Protein AF-A0A7X7D676-F1 (afdb_monomer_lite)

Radius of gyration: 16.65 Å; chains: 1; bounding box: 35×33×56 Å

Foldseek 3Di:
DDDDDDDDDPDDDDDDPQCCLVPPPDPVCSVQDKGKDKFAWDDWDDPDDPDIDTDTDRPHDIAIWIDHPPDTHFDACLNQVVPHDPVRNDRHGHYPVRHD

pLDDT: mean 93.54, std 4.56, range [74.81, 98.31]

Structure (mmCIF, N/CA/C/O backbone):
data_AF-A0A7X7D676-F1
#
_entry.id   AF-A0A7X7D676-F1
#
loop_
_atom_site.group_PDB
_atom_site.id
_atom_site.type_symbol
_atom_site.label_atom_id
_atom_site.label_alt_id
_atom_site.label_comp_id
_atom_site.label_asym_id
_atom_site.label_entity_id
_atom_site.label_seq_id
_atom_site.pdbx_PDB_ins_code
_atom_site.Cartn_x
_atom_site.Cartn_y
_atom_site.Cartn_z
_atom_site.occupancy
_atom_site.B_iso_or_equiv
_atom_site.auth_seq_id
_atom_site.auth_comp_id
_atom_site.auth_asym_id
_atom_site.auth_atom_id
_atom_site.pdbx_PDB_model_num
ATOM 1 N N . MET A 1 1 ? -12.995 7.896 40.823 1.00 74.81 1 MET A N 1
ATOM 2 C CA . MET A 1 1 ? -12.601 8.218 39.436 1.00 74.81 1 MET A CA 1
ATOM 3 C C . MET A 1 1 ? -13.847 8.102 38.582 1.00 74.81 1 MET A C 1
ATOM 5 O O . MET A 1 1 ? -14.609 7.173 38.816 1.00 74.81 1 MET A O 1
ATOM 9 N N . THR A 1 2 ? -14.097 9.045 37.680 1.00 85.69 2 THR A N 1
ATOM 10 C CA . THR A 1 2 ? -15.237 8.970 36.755 1.00 85.69 2 THR A CA 1
ATOM 11 C C . THR A 1 2 ? -14.925 7.943 35.671 1.00 85.69 2 THR A C 1
ATOM 13 O O . THR A 1 2 ? -13.821 7.961 35.129 1.00 85.69 2 THR A O 1
ATOM 16 N N . GLU A 1 3 ? -15.858 7.040 35.377 1.00 92.56 3 GLU A N 1
ATOM 17 C CA . GLU A 1 3 ? -15.714 6.114 34.253 1.00 92.56 3 GLU A CA 1
ATOM 18 C C . GLU A 1 3 ? -15.746 6.914 32.943 1.00 92.56 3 GLU A C 1
ATOM 20 O O . GLU A 1 3 ? -16.673 7.689 32.702 1.00 92.56 3 GLU A O 1
ATOM 25 N N . LEU A 1 4 ? -14.702 6.776 32.122 1.00 91.94 4 LEU A N 1
ATOM 26 C CA . LEU A 1 4 ? -14.682 7.376 30.791 1.00 91.94 4 LEU A CA 1
ATOM 27 C C . LEU A 1 4 ? -15.576 6.551 29.851 1.00 91.94 4 LEU A C 1
ATOM 29 O O . LEU A 1 4 ? -15.561 5.321 29.932 1.00 91.94 4 LEU A O 1
ATOM 33 N N . PRO A 1 5 ? -16.329 7.190 28.939 1.00 93.50 5 PRO A N 1
ATOM 34 C CA . PRO A 1 5 ? -17.123 6.462 27.960 1.00 93.50 5 PRO A CA 1
ATOM 35 C C . PRO A 1 5 ? -16.220 5.644 27.032 1.00 93.50 5 PRO A C 1
ATOM 37 O O . PRO A 1 5 ? -15.109 6.058 26.691 1.00 93.50 5 PRO A O 1
ATOM 40 N N . LYS A 1 6 ? -16.722 4.491 26.578 1.00 95.25 6 LYS A N 1
ATOM 41 C CA . LYS A 1 6 ? -16.073 3.740 25.499 1.00 95.25 6 LYS A CA 1
ATOM 42 C C . LYS A 1 6 ? -16.033 4.600 24.234 1.00 95.25 6 LYS A C 1
ATOM 44 O O . LYS A 1 6 ? -17.010 5.272 23.909 1.00 95.25 6 LYS A O 1
ATOM 49 N N . ILE A 1 7 ? -14.909 4.555 23.529 1.00 94.69 7 ILE A N 1
ATOM 50 C CA . ILE A 1 7 ? -14.705 5.272 22.268 1.00 94.69 7 ILE A CA 1
ATOM 51 C C . ILE A 1 7 ? -15.084 4.339 21.115 1.00 94.69 7 ILE A C 1
ATOM 53 O O . ILE A 1 7 ? -14.763 3.152 21.147 1.00 94.69 7 ILE A O 1
ATOM 57 N N . ILE A 1 8 ? -15.767 4.880 20.107 1.00 95.31 8 ILE A N 1
ATOM 58 C CA . ILE A 1 8 ? -16.074 4.187 18.853 1.00 95.31 8 ILE A CA 1
ATOM 59 C C . ILE A 1 8 ? -15.152 4.771 17.782 1.00 95.31 8 ILE A C 1
ATOM 61 O O . ILE A 1 8 ? -15.180 5.984 17.566 1.00 95.31 8 ILE A O 1
ATOM 65 N N . SER A 1 9 ? -14.347 3.927 17.131 1.00 94.44 9 SER A N 1
ATOM 66 C CA . SER A 1 9 ? -13.648 4.326 15.907 1.00 94.44 9 SER A CA 1
ATOM 67 C C . SER A 1 9 ? -14.656 4.345 14.764 1.00 94.44 9 SER A C 1
ATOM 69 O O . SER A 1 9 ? -15.397 3.381 14.567 1.00 94.44 9 SER A O 1
ATOM 71 N N . VAL A 1 10 ? -14.751 5.478 14.077 1.00 96.50 10 VAL A N 1
ATOM 72 C CA . VAL A 1 10 ? -15.716 5.687 12.985 1.00 96.50 10 VAL A CA 1
ATOM 73 C C . VAL A 1 10 ? -15.081 5.524 11.608 1.00 96.50 10 VAL A C 1
ATOM 75 O O . VAL A 1 10 ? -15.805 5.562 10.616 1.00 96.50 10 VAL A O 1
ATOM 78 N N . ASP A 1 11 ? -13.758 5.359 11.553 1.00 93.81 11 ASP A N 1
ATOM 79 C CA . ASP A 1 11 ? -13.004 5.230 10.312 1.00 93.81 11 ASP A CA 1
ATOM 80 C C . ASP A 1 11 ? -11.717 4.433 10.554 1.00 93.81 11 ASP A C 1
ATOM 82 O O . ASP A 1 11 ? -10.713 4.968 11.023 1.00 93.81 11 ASP A O 1
ATOM 86 N N . ASP A 1 12 ? -11.782 3.136 10.265 1.00 91.44 12 ASP A N 1
ATOM 87 C CA . ASP A 1 12 ? -10.636 2.235 10.257 1.00 91.44 12 ASP A CA 1
ATOM 88 C C . ASP A 1 12 ? -10.568 1.545 8.893 1.00 91.44 12 ASP A C 1
ATOM 90 O O . ASP A 1 12 ? -11.589 1.195 8.293 1.00 91.44 12 ASP A O 1
ATOM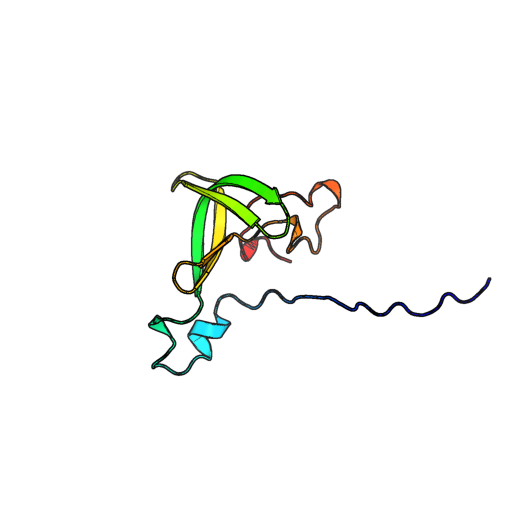 94 N N . HIS A 1 13 ? -9.350 1.280 8.434 1.00 91.38 13 HIS A N 1
ATOM 95 C CA . HIS A 1 13 ? -9.098 0.544 7.203 1.00 91.38 13 HIS A CA 1
ATOM 96 C C . HIS A 1 13 ? -8.248 -0.689 7.487 1.00 91.38 13 HIS A C 1
ATOM 98 O O . HIS A 1 13 ? -7.402 -0.694 8.381 1.00 91.38 13 HIS A O 1
ATOM 104 N N . VAL A 1 14 ? -8.459 -1.732 6.691 1.00 92.06 14 VAL A N 1
ATOM 105 C CA . VAL A 1 14 ? -7.632 -2.937 6.696 1.00 92.06 14 VAL A CA 1
ATOM 106 C C . VAL A 1 14 ? -6.711 -2.915 5.483 1.00 92.06 14 VAL A C 1
ATOM 108 O O . VAL A 1 14 ? -7.128 -2.523 4.398 1.00 92.06 14 VAL A O 1
ATOM 111 N N . VAL A 1 15 ? -5.466 -3.346 5.673 1.00 92.06 15 VAL A N 1
ATOM 112 C CA . VAL A 1 15 ? -4.578 -3.720 4.569 1.00 92.06 15 VAL A CA 1
ATOM 113 C C . VAL A 1 15 ? -4.722 -5.220 4.364 1.00 92.06 15 VAL A C 1
ATOM 115 O O . VAL A 1 15 ? -4.417 -6.014 5.253 1.00 92.06 15 VAL A O 1
ATOM 118 N N . GLU A 1 16 ? -5.223 -5.627 3.208 1.00 94.06 16 GLU A N 1
ATOM 119 C CA . GLU A 1 16 ? -5.488 -7.028 2.920 1.00 94.06 16 GLU A CA 1
ATOM 120 C C . GLU A 1 16 ? -4.218 -7.770 2.464 1.00 94.06 16 GLU A C 1
ATOM 122 O O . GLU A 1 16 ? -3.287 -7.158 1.924 1.00 94.06 16 GLU A O 1
ATOM 127 N N . PRO A 1 17 ? -4.172 -9.109 2.612 1.00 95.12 17 PRO A N 1
ATOM 128 C CA . PRO A 1 17 ? -3.080 -9.909 2.074 1.00 95.12 17 PRO A CA 1
ATOM 129 C C . PRO A 1 17 ? -2.891 -9.698 0.567 1.00 95.12 17 PRO A C 1
ATOM 131 O O . PRO A 1 17 ? -3.853 -9.698 -0.204 1.00 95.12 17 PRO A O 1
ATOM 134 N N . ALA A 1 18 ? -1.632 -9.619 0.129 1.00 96.25 18 ALA A N 1
ATOM 135 C CA . ALA A 1 18 ? -1.262 -9.283 -1.249 1.00 96.25 18 ALA A CA 1
ATOM 136 C C . ALA A 1 18 ? -1.911 -10.169 -2.335 1.00 96.25 18 ALA A C 1
ATOM 138 O O . ALA A 1 18 ? -2.105 -9.739 -3.471 1.00 96.25 18 ALA A O 1
ATOM 139 N N . HIS A 1 19 ? -2.265 -11.410 -1.993 1.00 96.75 19 HIS A N 1
ATOM 140 C CA . HIS A 1 19 ? -2.816 -12.393 -2.924 1.00 96.75 19 HIS A CA 1
ATOM 141 C C . HIS A 1 19 ? -4.348 -12.382 -3.031 1.00 96.75 19 HIS A C 1
ATOM 143 O O . HIS A 1 19 ? -4.881 -13.158 -3.825 1.00 96.75 19 HIS A O 1
ATOM 149 N N . VAL A 1 20 ? -5.075 -11.568 -2.251 1.00 97.69 20 VAL A N 1
ATOM 150 C CA . VAL A 1 20 ? -6.545 -11.675 -2.127 1.00 97.69 20 VAL A CA 1
ATOM 151 C C . VAL A 1 20 ? -7.242 -11.624 -3.491 1.00 97.69 20 VAL A C 1
ATOM 153 O O . VAL A 1 20 ? -8.011 -12.522 -3.823 1.00 97.69 20 VAL A O 1
ATOM 156 N N . TRP A 1 21 ? -6.919 -10.655 -4.340 1.00 97.50 21 TRP A N 1
ATOM 157 C CA . TRP A 1 21 ? -7.573 -10.485 -5.642 1.00 97.50 21 TRP A CA 1
ATOM 158 C C . TRP A 1 21 ? -7.111 -11.514 -6.663 1.00 97.50 21 TRP A C 1
ATOM 160 O O . TRP A 1 21 ? -7.916 -12.029 -7.434 1.00 97.50 21 TRP A O 1
ATOM 170 N N . GLN A 1 22 ? -5.834 -11.888 -6.617 1.00 97.00 22 GLN A N 1
ATOM 171 C CA . GLN A 1 22 ? -5.293 -12.926 -7.489 1.00 97.00 22 GLN A CA 1
ATOM 172 C C . GLN A 1 22 ? -5.850 -14.316 -7.140 1.00 97.00 22 GLN A C 1
ATOM 174 O O . GLN A 1 22 ? -5.956 -15.176 -8.008 1.00 97.00 22 GLN A O 1
ATOM 179 N N . THR A 1 23 ? -6.294 -14.518 -5.900 1.00 98.00 23 THR A N 1
ATOM 180 C CA . THR A 1 23 ? -6.889 -15.780 -5.441 1.00 98.00 23 THR A CA 1
ATOM 181 C C . THR A 1 23 ? -8.395 -15.816 -5.674 1.00 98.00 23 THR A C 1
ATOM 183 O O . THR A 1 23 ? -8.916 -16.797 -6.201 1.00 98.00 23 THR A O 1
ATOM 186 N N . TRP A 1 24 ? -9.102 -14.746 -5.302 1.00 98.00 24 TRP A N 1
ATOM 187 C CA . TRP A 1 24 ? -10.557 -14.783 -5.144 1.00 98.00 24 TRP A CA 1
ATOM 188 C C . TRP A 1 24 ? -11.340 -14.098 -6.262 1.00 98.00 24 TRP A C 1
ATOM 190 O O . TRP A 1 24 ? -12.544 -14.336 -6.375 1.00 98.00 24 TRP A O 1
ATOM 200 N N . LEU A 1 25 ? -10.708 -13.285 -7.120 1.00 97.94 25 LEU A N 1
ATOM 201 C CA . LEU A 1 25 ? -11.431 -12.743 -8.270 1.00 97.94 25 LEU A CA 1
ATOM 202 C C . LEU A 1 25 ? -11.801 -13.858 -9.259 1.00 97.94 25 LEU A C 1
ATOM 204 O O . LEU A 1 25 ? -10.983 -14.753 -9.519 1.00 97.94 25 LEU A O 1
ATOM 208 N N . PRO A 1 26 ? -13.001 -13.783 -9.872 1.00 98.31 26 PRO A N 1
ATOM 209 C CA . PRO A 1 26 ? -13.331 -14.592 -11.034 1.00 98.31 26 PRO A CA 1
ATOM 210 C C . PRO A 1 26 ? -12.264 -14.441 -12.120 1.00 98.31 26 PRO A C 1
ATOM 212 O O . PRO A 1 26 ? -11.778 -13.338 -12.364 1.00 98.31 26 PRO A O 1
ATOM 215 N N . GLU A 1 27 ? -11.942 -15.536 -12.807 1.00 98.00 27 GLU A N 1
ATOM 216 C CA . GLU A 1 27 ? -10.839 -15.593 -13.776 1.00 98.00 27 GLU A CA 1
ATOM 217 C C . GLU A 1 27 ? -10.893 -14.471 -14.821 1.00 98.00 27 GLU A C 1
ATOM 219 O O . GLU A 1 27 ? -9.893 -13.792 -15.041 1.00 98.00 27 GLU A O 1
ATOM 224 N N . LYS A 1 28 ? -12.085 -14.189 -15.364 1.00 98.00 28 LYS A N 1
ATOM 225 C CA . LYS A 1 28 ? -12.315 -13.117 -16.347 1.00 98.00 28 LYS A CA 1
ATOM 226 C C . LYS A 1 28 ? -11.957 -11.700 -15.872 1.00 98.00 28 LYS A C 1
ATOM 228 O O . LYS A 1 28 ? -11.891 -10.805 -16.700 1.00 98.00 28 LYS A O 1
ATOM 233 N N . PHE A 1 29 ? -11.790 -11.483 -14.567 1.00 98.00 29 PHE A N 1
ATOM 234 C CA . PHE A 1 29 ? -11.442 -10.186 -13.978 1.00 98.00 29 PHE A CA 1
ATOM 235 C C . PHE A 1 29 ? -10.059 -10.173 -13.329 1.00 98.00 29 PHE A C 1
ATOM 237 O O . PHE A 1 29 ? -9.598 -9.121 -12.906 1.00 98.00 29 PHE A O 1
ATOM 244 N N . ARG A 1 30 ? -9.396 -11.325 -13.200 1.00 97.00 30 ARG A N 1
ATOM 245 C CA . ARG A 1 30 ? -8.170 -11.446 -12.405 1.00 97.00 30 ARG A CA 1
ATOM 246 C C . ARG A 1 30 ? -6.991 -10.691 -13.020 1.00 97.00 30 ARG A C 1
ATOM 248 O O . ARG A 1 30 ? -6.214 -10.094 -12.282 1.00 97.00 30 ARG A O 1
ATOM 255 N N . ALA A 1 31 ? -6.896 -10.703 -14.352 1.00 96.06 31 ALA A N 1
ATOM 256 C CA . ALA A 1 31 ? -5.839 -10.017 -15.095 1.00 96.06 31 ALA A CA 1
ATOM 257 C C . ALA A 1 31 ? -5.902 -8.489 -14.924 1.00 96.06 31 ALA A C 1
ATOM 259 O O . ALA A 1 31 ? -4.874 -7.855 -14.699 1.00 96.06 31 ALA A O 1
ATOM 260 N N . ASP A 1 32 ? -7.112 -7.925 -14.960 1.00 97.25 32 ASP A N 1
ATOM 261 C CA . ASP A 1 32 ? -7.347 -6.478 -14.844 1.00 97.25 32 ASP A CA 1
ATOM 262 C C . ASP A 1 32 ? -7.610 -6.025 -13.398 1.00 97.25 32 ASP A C 1
ATOM 264 O O . ASP A 1 32 ? -7.739 -4.833 -13.114 1.00 97.25 32 ASP A O 1
ATOM 268 N N . GLY A 1 33 ? -7.727 -6.977 -12.473 1.00 97.31 33 GLY A N 1
ATOM 269 C CA . GLY A 1 33 ? -8.013 -6.722 -11.073 1.00 97.31 33 GLY A CA 1
ATOM 270 C C . GLY A 1 33 ? -6.816 -6.153 -10.308 1.00 97.31 33 GLY A C 1
ATOM 271 O O . GLY A 1 33 ? -5.682 -6.156 -10.799 1.00 97.31 33 GLY A O 1
ATOM 272 N N . PRO A 1 34 ? -7.052 -5.692 -9.069 1.00 98.06 34 PRO A N 1
ATOM 273 C CA . PRO A 1 34 ? -5.984 -5.252 -8.197 1.00 98.06 34 PRO A CA 1
ATOM 274 C C . PRO A 1 34 ? -4.904 -6.307 -7.991 1.00 98.06 34 PRO A C 1
ATOM 276 O O . PRO A 1 34 ? -5.165 -7.515 -7.913 1.00 98.06 34 PRO A O 1
ATOM 279 N N . ARG A 1 35 ? -3.672 -5.836 -7.864 1.00 97.69 35 ARG A N 1
ATOM 280 C CA . ARG A 1 35 ? -2.517 -6.676 -7.563 1.00 97.69 35 ARG A CA 1
ATOM 281 C C . ARG A 1 35 ? -1.472 -5.891 -6.798 1.00 97.69 35 ARG A C 1
ATOM 283 O O . ARG A 1 35 ? -1.447 -4.664 -6.839 1.00 97.69 35 ARG A O 1
ATOM 290 N N . VAL A 1 36 ? -0.603 -6.624 -6.123 1.00 98.00 36 VAL A N 1
ATOM 291 C CA . VAL A 1 36 ? 0.561 -6.054 -5.456 1.00 98.00 36 VAL A CA 1
ATOM 292 C C . VAL A 1 36 ? 1.791 -6.279 -6.325 1.00 98.00 36 VAL A C 1
ATOM 294 O O . VAL A 1 36 ? 2.019 -7.387 -6.806 1.00 98.00 36 VAL A O 1
ATOM 297 N N . GLU A 1 37 ? 2.582 -5.229 -6.517 1.00 97.25 37 GLU A N 1
ATOM 298 C CA . GLU A 1 37 ? 3.859 -5.276 -7.224 1.00 97.25 37 GLU A CA 1
ATOM 299 C C . GLU A 1 37 ? 4.971 -4.663 -6.370 1.00 97.25 37 GLU A C 1
ATOM 301 O O . GLU A 1 37 ? 4.849 -3.531 -5.898 1.00 97.25 37 GLU A O 1
ATOM 306 N N . ARG A 1 38 ? 6.087 -5.382 -6.225 1.00 97.81 38 ARG A N 1
ATOM 307 C CA . ARG A 1 38 ? 7.312 -4.856 -5.614 1.00 97.81 38 ARG A CA 1
ATOM 308 C C . ARG A 1 38 ? 7.982 -3.895 -6.594 1.00 97.81 38 ARG A C 1
ATOM 310 O O . ARG A 1 38 ? 8.317 -4.294 -7.709 1.00 97.81 38 ARG A O 1
ATOM 317 N N . ARG A 1 39 ? 8.200 -2.644 -6.189 1.00 97.94 39 ARG A N 1
ATOM 318 C CA . ARG A 1 39 ? 8.865 -1.614 -7.006 1.00 97.94 39 ARG A CA 1
ATOM 319 C C . ARG A 1 39 ? 9.900 -0.855 -6.182 1.00 97.94 39 ARG A C 1
ATOM 321 O O . ARG A 1 39 ? 9.727 -0.698 -4.976 1.00 97.94 39 ARG A O 1
ATOM 328 N N . GLY A 1 40 ? 10.955 -0.376 -6.835 1.00 97.94 40 GLY A N 1
ATOM 329 C CA . GLY A 1 40 ? 11.875 0.588 -6.238 1.00 97.94 40 GLY A CA 1
ATOM 330 C C . GLY A 1 40 ? 11.278 1.998 -6.295 1.00 97.94 40 GLY A C 1
ATOM 331 O O . GLY A 1 40 ? 10.743 2.427 -7.327 1.00 97.94 40 GLY A O 1
ATOM 332 N N . ILE A 1 41 ? 11.293 2.695 -5.161 1.00 97.25 41 ILE A N 1
ATOM 333 C CA . ILE A 1 41 ? 10.667 4.009 -5.000 1.00 97.25 41 ILE A CA 1
ATOM 334 C C . ILE A 1 41 ? 11.735 5.100 -5.021 1.00 97.25 41 ILE A C 1
ATOM 336 O O . ILE A 1 41 ? 12.695 5.050 -4.253 1.00 97.25 41 ILE A O 1
ATOM 340 N N . GLY A 1 42 ? 11.531 6.093 -5.888 1.00 95.69 42 GLY A N 1
ATOM 341 C CA . GLY A 1 42 ? 12.350 7.296 -5.963 1.00 95.69 42 GLY A CA 1
ATOM 342 C C . GLY A 1 42 ? 11.871 8.351 -4.964 1.00 95.69 42 GLY A C 1
ATOM 343 O O . GLY A 1 42 ? 11.886 8.153 -3.750 1.00 95.69 42 GLY A O 1
ATOM 344 N N . ALA A 1 43 ? 11.426 9.499 -5.468 1.00 93.44 43 ALA A N 1
ATOM 345 C CA . ALA A 1 43 ? 10.917 10.580 -4.636 1.00 93.44 43 ALA A CA 1
ATOM 346 C C . ALA A 1 43 ? 9.441 10.359 -4.283 1.00 93.44 43 ALA A C 1
ATOM 348 O O . ALA A 1 43 ? 8.653 9.919 -5.115 1.00 93.44 43 ALA A O 1
ATOM 349 N N . MET A 1 44 ? 9.053 10.745 -3.068 1.00 92.25 44 MET A N 1
ATOM 350 C CA . MET A 1 44 ? 7.654 10.897 -2.674 1.00 92.25 44 MET A CA 1
ATOM 351 C C . MET A 1 44 ? 7.464 12.237 -1.980 1.00 92.25 44 MET A C 1
ATOM 353 O O . MET A 1 44 ? 8.265 12.625 -1.127 1.00 92.25 44 MET A O 1
ATOM 357 N N . LYS A 1 45 ? 6.376 12.927 -2.307 1.00 91.56 45 LYS A N 1
ATOM 358 C CA . LYS A 1 45 ? 6.015 14.206 -1.707 1.00 91.56 45 LYS A CA 1
ATOM 359 C C . LYS A 1 45 ? 4.509 14.279 -1.513 1.00 91.56 45 LYS A C 1
ATOM 361 O O . LYS A 1 45 ? 3.740 14.124 -2.456 1.00 91.56 45 LYS A O 1
ATOM 366 N N . HIS A 1 46 ? 4.085 14.529 -0.279 1.00 89.69 46 HIS A N 1
ATOM 367 C CA . HIS A 1 46 ? 2.686 14.815 0.019 1.00 89.69 46 HIS A CA 1
ATOM 368 C C . HIS A 1 46 ? 2.327 16.212 -0.489 1.00 89.69 46 HIS A C 1
ATOM 370 O O . HIS A 1 46 ? 3.031 17.175 -0.182 1.00 89.69 46 HIS A O 1
ATOM 376 N N . ILE A 1 47 ? 1.252 16.316 -1.273 1.00 92.19 47 ILE A N 1
ATOM 377 C CA . ILE A 1 47 ? 0.795 17.591 -1.853 1.00 92.19 47 ILE A CA 1
ATOM 378 C C . ILE A 1 47 ? -0.592 18.023 -1.350 1.00 92.19 47 ILE A C 1
ATOM 380 O O . ILE A 1 47 ? -1.129 19.022 -1.821 1.00 92.19 47 ILE A O 1
ATOM 384 N N . GLY A 1 48 ? -1.147 17.317 -0.358 1.00 86.56 48 GLY A N 1
ATOM 385 C CA . GLY A 1 48 ? -2.408 17.658 0.306 1.00 86.56 48 GLY A CA 1
ATOM 386 C C . GLY A 1 48 ? -3.476 16.569 0.182 1.00 86.56 48 GLY A C 1
ATOM 387 O O . GLY A 1 48 ? -3.502 15.800 -0.777 1.00 86.56 48 GLY A O 1
ATOM 388 N N . GLY A 1 49 ? -4.362 16.491 1.181 1.00 82.62 49 GLY A N 1
ATOM 389 C CA . GLY A 1 49 ? -5.382 15.440 1.258 1.00 82.62 49 GLY A CA 1
ATOM 390 C C . GLY A 1 49 ? -4.759 14.040 1.235 1.00 82.62 49 GLY A C 1
ATOM 391 O O . GLY A 1 49 ? -3.771 13.797 1.924 1.00 82.62 49 GLY A O 1
ATOM 392 N N . GLY A 1 50 ? -5.306 13.140 0.417 1.00 77.88 50 GLY A N 1
ATOM 393 C CA . GLY A 1 50 ? -4.742 11.808 0.157 1.00 77.88 50 GLY A CA 1
ATOM 394 C C . GLY A 1 50 ? -3.776 11.744 -1.035 1.00 77.88 50 GLY A C 1
ATOM 395 O O . GLY A 1 50 ? -3.476 10.649 -1.504 1.00 77.88 50 GLY A O 1
ATOM 396 N N . THR A 1 51 ? -3.319 12.885 -1.563 1.00 84.69 51 THR A N 1
ATOM 397 C CA . THR A 1 51 ? -2.589 12.951 -2.838 1.00 84.69 51 THR A CA 1
ATOM 398 C C . THR A 1 51 ? -1.080 13.091 -2.638 1.00 84.69 51 THR A C 1
ATOM 400 O O . THR A 1 51 ? -0.601 13.876 -1.812 1.00 84.69 51 THR A O 1
ATOM 403 N N . TYR A 1 52 ? -0.318 12.352 -3.446 1.00 87.81 52 TYR A N 1
ATOM 404 C CA . TYR A 1 52 ? 1.141 12.341 -3.420 1.00 87.81 52 TYR A CA 1
ATOM 405 C C . TYR A 1 52 ? 1.704 12.472 -4.836 1.00 87.81 52 TYR A C 1
ATOM 407 O O . TYR A 1 52 ? 1.221 11.826 -5.764 1.00 87.81 52 TYR A O 1
ATOM 415 N N . GLU A 1 53 ? 2.758 13.267 -4.985 1.00 92.25 53 GLU A N 1
ATOM 416 C CA . GLU A 1 53 ? 3.682 13.147 -6.111 1.00 92.25 53 GLU A CA 1
ATOM 417 C C . GLU A 1 53 ? 4.650 12.008 -5.792 1.00 92.25 53 GLU A C 1
ATOM 419 O O . GLU A 1 53 ? 5.202 11.954 -4.689 1.00 92.25 53 GLU A O 1
ATOM 424 N N . GLN A 1 54 ? 4.847 11.089 -6.734 1.00 93.44 54 GLN A N 1
ATOM 425 C CA . GLN A 1 54 ? 5.733 9.945 -6.550 1.00 93.44 54 GLN A CA 1
ATOM 426 C C . GLN A 1 54 ? 6.461 9.594 -7.849 1.00 93.44 54 GLN A C 1
ATOM 428 O O . GLN A 1 54 ? 5.885 9.694 -8.933 1.00 93.44 54 GLN A O 1
ATOM 433 N N . SER A 1 55 ? 7.717 9.169 -7.738 1.00 95.50 55 SER A N 1
ATOM 434 C CA . SER A 1 55 ? 8.490 8.598 -8.838 1.00 95.50 55 SER A CA 1
ATOM 435 C C . SER A 1 55 ? 8.977 7.194 -8.495 1.00 95.50 55 SER A C 1
ATOM 437 O O . SER A 1 55 ? 9.099 6.820 -7.327 1.00 95.50 55 SER A O 1
ATOM 439 N N . PHE A 1 56 ? 9.252 6.411 -9.533 1.00 96.75 56 PHE A N 1
ATOM 440 C CA . PHE A 1 56 ? 9.839 5.082 -9.409 1.00 96.75 56 PHE A CA 1
ATOM 441 C C . PHE A 1 56 ? 11.291 5.133 -9.859 1.00 96.75 56 PHE A C 1
ATOM 443 O O . PHE A 1 56 ? 11.617 5.793 -10.845 1.00 96.75 56 PHE A O 1
ATOM 450 N N . ASP A 1 57 ? 12.133 4.424 -9.125 1.00 97.44 57 ASP A N 1
ATOM 451 C CA . ASP A 1 57 ? 13.552 4.268 -9.402 1.00 97.44 57 ASP A CA 1
ATOM 452 C C . ASP A 1 57 ? 13.890 2.796 -9.144 1.00 97.44 57 ASP A C 1
ATOM 454 O O . ASP A 1 57 ? 13.702 2.349 -8.012 1.00 97.44 57 ASP A O 1
ATOM 458 N N . PRO A 1 58 ? 14.331 2.018 -10.149 1.00 96.25 58 PRO A N 1
ATOM 459 C CA . PRO A 1 58 ? 14.708 0.620 -9.955 1.00 96.25 58 PRO A CA 1
ATOM 460 C C . PRO A 1 58 ? 15.735 0.394 -8.835 1.00 96.25 58 PRO A C 1
ATOM 462 O O . PRO A 1 58 ? 15.693 -0.660 -8.204 1.00 96.25 58 PRO A O 1
ATOM 465 N N . ASP A 1 59 ? 16.594 1.381 -8.564 1.00 96.94 59 ASP A N 1
ATOM 466 C CA . ASP A 1 59 ? 17.614 1.337 -7.508 1.00 96.94 59 ASP A CA 1
ATOM 467 C C . ASP A 1 59 ? 17.130 1.965 -6.182 1.00 96.94 59 ASP A C 1
ATOM 469 O O . ASP A 1 59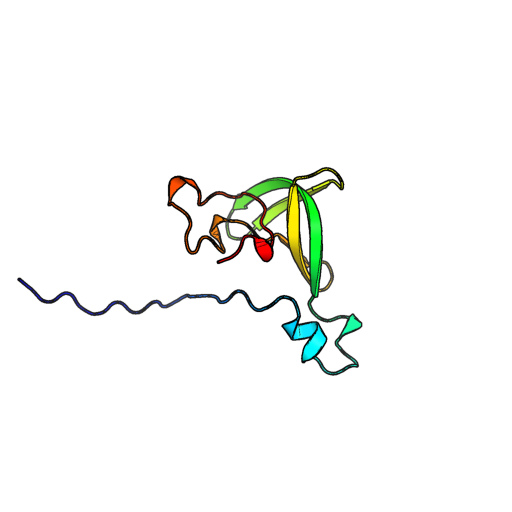 ? 17.857 2.005 -5.186 1.00 96.94 59 ASP A O 1
ATOM 473 N N . GLY A 1 60 ? 15.893 2.467 -6.160 1.00 96.12 60 GLY A N 1
ATOM 474 C CA . GLY A 1 60 ? 15.255 3.080 -5.002 1.00 96.12 60 GLY A CA 1
ATOM 475 C C . GLY A 1 60 ? 14.851 2.079 -3.917 1.00 96.12 60 GLY A C 1
ATOM 476 O O . GLY A 1 60 ? 14.899 0.860 -4.092 1.00 96.12 60 GLY A O 1
ATOM 477 N N . GLN A 1 61 ? 14.396 2.598 -2.772 1.00 95.38 61 GLN A N 1
ATOM 478 C CA . GLN A 1 61 ? 13.971 1.744 -1.661 1.00 95.38 61 GLN A CA 1
ATOM 479 C C . GLN A 1 61 ? 12.785 0.865 -2.101 1.00 95.38 61 GLN A C 1
ATOM 481 O O . GLN A 1 61 ? 11.808 1.401 -2.633 1.00 95.38 61 GLN A O 1
ATOM 486 N N . PRO A 1 62 ? 12.829 -0.460 -1.877 1.00 97.25 62 PRO A N 1
ATOM 487 C CA . PRO A 1 62 ? 11.739 -1.338 -2.267 1.00 97.25 62 PRO A CA 1
ATOM 488 C C . PRO A 1 62 ? 10.475 -1.044 -1.456 1.00 97.25 62 PRO A C 1
ATOM 490 O O . PRO A 1 62 ? 10.526 -0.861 -0.241 1.00 97.25 62 PRO A O 1
ATOM 493 N N . ALA A 1 63 ? 9.332 -1.067 -2.133 1.00 97.31 63 ALA A N 1
ATOM 494 C CA . ALA A 1 63 ? 8.020 -1.081 -1.509 1.00 97.31 63 ALA A CA 1
ATOM 495 C C . ALA A 1 63 ? 7.051 -1.950 -2.297 1.00 97.31 63 ALA A C 1
ATOM 497 O O . ALA A 1 63 ? 7.176 -2.117 -3.514 1.00 97.31 63 ALA A O 1
ATOM 498 N N . ASP A 1 64 ? 6.063 -2.474 -1.586 1.00 97.62 64 ASP A N 1
ATOM 499 C CA . ASP A 1 64 ? 4.946 -3.156 -2.212 1.00 97.62 64 ASP A CA 1
ATOM 500 C C . ASP A 1 64 ? 3.873 -2.131 -2.577 1.00 97.62 64 ASP A C 1
ATOM 502 O O . ASP A 1 64 ? 3.417 -1.337 -1.754 1.00 97.62 64 ASP A O 1
ATOM 506 N N . CYS A 1 65 ? 3.516 -2.114 -3.856 1.00 96.69 65 CYS A N 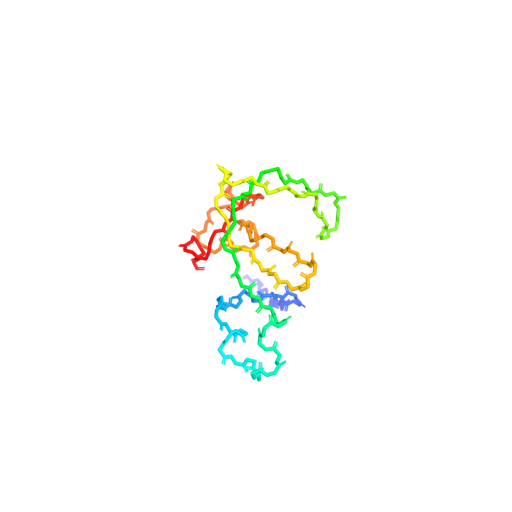1
ATOM 507 C CA . CYS A 1 65 ? 2.586 -1.159 -4.432 1.00 96.69 65 CYS A CA 1
ATOM 508 C C . CYS A 1 65 ? 1.284 -1.865 -4.786 1.00 96.69 65 CYS A C 1
ATOM 510 O O . CYS A 1 65 ? 1.299 -2.843 -5.532 1.00 96.69 65 CYS A O 1
ATOM 512 N N . TRP A 1 66 ? 0.160 -1.343 -4.309 1.00 96.69 66 TRP A N 1
ATOM 513 C CA . TRP A 1 66 ? -1.156 -1.765 -4.769 1.00 96.69 66 TRP A CA 1
ATOM 514 C C . TRP A 1 66 ? -1.461 -1.077 -6.104 1.00 96.69 66 TRP A C 1
ATOM 516 O O . TRP A 1 66 ? -1.447 0.152 -6.201 1.00 96.69 66 TRP A O 1
ATOM 526 N N . VAL A 1 67 ? -1.683 -1.872 -7.148 1.00 97.00 67 VAL A N 1
ATOM 527 C CA . VAL A 1 67 ? -1.857 -1.417 -8.531 1.00 97.00 67 VAL A CA 1
ATOM 528 C C . VAL A 1 67 ? -3.243 -1.804 -9.024 1.00 97.00 67 VAL A C 1
ATOM 530 O O . VAL A 1 67 ? -3.621 -2.975 -8.951 1.00 97.00 67 VAL A O 1
ATOM 533 N N . PHE A 1 68 ? -3.974 -0.839 -9.579 1.00 97.25 68 PHE A N 1
ATOM 534 C CA . PHE A 1 68 ? -5.256 -1.070 -10.241 1.00 97.25 68 PHE A CA 1
ATOM 535 C C . PHE A 1 68 ? -5.479 -0.063 -11.373 1.00 97.25 68 PHE A C 1
ATOM 537 O O . PHE A 1 68 ? -5.581 1.140 -11.134 1.00 97.25 68 PHE A O 1
ATOM 544 N N . GLY A 1 69 ? -5.548 -0.550 -12.616 1.00 95.88 69 GLY A N 1
ATOM 545 C CA . GLY A 1 69 ? -5.490 0.323 -13.791 1.00 95.88 69 GLY A CA 1
ATOM 546 C C . GLY A 1 69 ? -4.243 1.213 -13.742 1.00 95.88 69 GLY A C 1
ATOM 547 O O . GLY A 1 69 ? -3.138 0.717 -13.525 1.00 95.88 69 GLY A O 1
ATOM 548 N N . ASP A 1 70 ? -4.442 2.525 -13.870 1.00 93.94 70 ASP A N 1
ATOM 549 C CA . ASP A 1 70 ? -3.372 3.529 -13.789 1.00 93.94 70 ASP A CA 1
ATOM 550 C C . ASP A 1 70 ? -3.057 3.978 -12.350 1.00 93.94 70 ASP A C 1
ATOM 552 O O . ASP A 1 70 ? -2.111 4.735 -12.116 1.00 93.94 70 ASP A O 1
ATOM 556 N N . LEU A 1 71 ? -3.842 3.532 -11.363 1.00 93.38 71 LEU A N 1
ATOM 557 C CA . LEU A 1 71 ? -3.624 3.877 -9.964 1.00 93.38 71 LEU A CA 1
ATOM 558 C C . LEU A 1 71 ? -2.515 3.005 -9.377 1.00 93.38 71 LEU A C 1
ATOM 560 O O . LEU A 1 71 ? -2.599 1.777 -9.384 1.00 93.38 71 LEU A O 1
ATOM 564 N N . VAL A 1 72 ? -1.507 3.661 -8.802 1.00 94.50 72 VAL A N 1
ATOM 565 C CA . VAL A 1 72 ? -0.451 3.006 -8.030 1.00 94.50 72 VAL A CA 1
ATOM 566 C C . VAL A 1 72 ? -0.381 3.628 -6.646 1.00 94.50 72 VAL A C 1
ATOM 568 O O . VAL A 1 72 ? 0.035 4.776 -6.487 1.00 94.50 72 VAL A O 1
ATOM 571 N N . TYR A 1 73 ? -0.756 2.853 -5.638 1.00 93.69 73 TYR A N 1
ATOM 572 C CA . TYR A 1 73 ? -0.641 3.231 -4.241 1.00 93.69 73 TYR A CA 1
ATOM 573 C C . TYR A 1 73 ? 0.590 2.563 -3.626 1.00 93.69 73 TYR A C 1
ATOM 575 O O . TYR A 1 73 ? 0.660 1.341 -3.530 1.00 93.69 73 TYR A O 1
ATOM 583 N N . ILE A 1 74 ? 1.575 3.368 -3.229 1.00 95.31 74 ILE A N 1
ATOM 584 C CA . ILE A 1 74 ? 2.786 2.888 -2.553 1.00 95.31 74 ILE A CA 1
ATOM 585 C C . ILE A 1 74 ? 2.462 2.696 -1.073 1.00 95.31 74 ILE A C 1
ATOM 587 O O . ILE A 1 74 ? 2.043 3.656 -0.418 1.00 95.31 74 ILE A O 1
ATOM 591 N N . HIS A 1 75 ? 2.700 1.500 -0.532 1.00 94.50 75 HIS A N 1
ATOM 592 C CA . HIS A 1 75 ? 2.594 1.276 0.906 1.00 94.50 75 HIS A CA 1
ATOM 593 C C . HIS A 1 75 ? 3.681 2.039 1.663 1.00 94.50 75 HIS A C 1
ATOM 595 O O . HIS A 1 75 ? 4.840 2.100 1.248 1.00 94.50 75 HIS A O 1
ATOM 601 N N . LYS A 1 76 ? 3.290 2.660 2.780 1.00 92.44 76 LYS A N 1
ATOM 602 C CA . LYS A 1 76 ? 4.127 3.594 3.545 1.00 92.44 76 LYS A CA 1
ATOM 603 C C . LYS A 1 76 ? 3.987 3.311 5.031 1.00 92.44 76 LYS A C 1
ATOM 605 O O . LYS A 1 76 ? 2.891 3.001 5.498 1.00 92.44 76 LYS A O 1
ATOM 610 N N . ARG A 1 77 ? 5.065 3.517 5.787 1.00 91.88 77 ARG A N 1
ATOM 611 C CA . ARG A 1 77 ? 5.121 3.155 7.209 1.00 91.88 77 ARG A CA 1
ATOM 612 C C . ARG A 1 77 ? 3.998 3.765 8.044 1.00 91.88 77 ARG A C 1
ATOM 614 O O . ARG A 1 77 ? 3.350 3.031 8.767 1.00 91.88 77 ARG A O 1
ATOM 621 N N . HIS A 1 78 ? 3.689 5.055 7.910 1.00 88.12 78 HIS A N 1
ATOM 622 C CA . HIS A 1 78 ? 2.613 5.689 8.695 1.00 88.12 78 HIS A CA 1
ATOM 623 C C . HIS A 1 78 ? 1.196 5.134 8.451 1.00 88.12 78 HIS A C 1
ATOM 625 O O . HIS A 1 78 ? 0.311 5.421 9.251 1.00 88.12 78 HIS A O 1
ATOM 631 N N . VAL A 1 79 ? 0.973 4.365 7.380 1.00 87.25 79 VAL A N 1
ATOM 632 C CA . VAL A 1 79 ? -0.322 3.727 7.078 1.00 87.25 79 VAL A CA 1
ATOM 633 C C . VAL A 1 79 ? -0.396 2.312 7.666 1.00 87.25 79 VAL A C 1
ATOM 635 O O . VAL A 1 79 ? -1.478 1.844 7.997 1.00 87.25 79 VAL A O 1
ATOM 638 N N . ALA A 1 80 ? 0.750 1.652 7.854 1.00 88.00 80 ALA A N 1
ATOM 639 C CA . ALA A 1 80 ? 0.867 0.290 8.378 1.00 88.00 80 ALA A CA 1
ATOM 640 C C . ALA A 1 80 ? 1.951 0.209 9.474 1.00 88.00 80 ALA A C 1
ATOM 642 O O . ALA A 1 80 ? 2.888 -0.582 9.401 1.00 88.00 80 ALA A O 1
ATOM 643 N N . A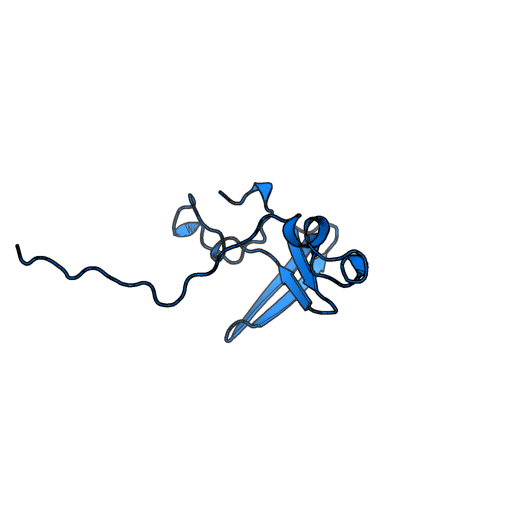LA A 1 81 ? 1.844 1.069 10.494 1.00 89.19 81 ALA A N 1
ATOM 644 C CA . ALA A 1 81 ? 2.865 1.250 11.535 1.00 89.19 81 ALA A CA 1
ATOM 645 C C . ALA A 1 81 ? 2.683 0.350 12.771 1.00 89.19 81 ALA A C 1
ATOM 647 O O . ALA A 1 81 ? 3.198 0.665 13.848 1.00 89.19 81 ALA A O 1
ATOM 648 N N . VAL A 1 82 ? 1.919 -0.738 12.671 1.00 89.19 82 VAL A N 1
ATOM 649 C CA . VAL A 1 82 ? 1.707 -1.639 13.810 1.00 89.19 82 VAL A CA 1
ATOM 650 C C . VAL A 1 82 ? 3.065 -2.149 14.306 1.00 89.19 82 VAL A C 1
ATOM 652 O O . VAL A 1 82 ? 3.924 -2.561 13.532 1.00 89.19 82 VAL A O 1
ATOM 655 N N . GLY A 1 83 ? 3.303 -2.053 15.616 1.00 89.12 83 GLY A N 1
ATOM 656 C CA . GLY A 1 83 ? 4.567 -2.482 16.221 1.00 89.12 83 GLY A CA 1
ATOM 657 C C . GLY A 1 83 ? 5.780 -1.575 15.958 1.00 89.12 83 GLY A C 1
ATOM 658 O O . GLY A 1 83 ? 6.894 -1.991 16.284 1.00 89.12 83 GLY A O 1
ATOM 659 N N . TYR A 1 84 ? 5.586 -0.370 15.411 1.00 90.88 84 TYR A N 1
ATOM 660 C CA .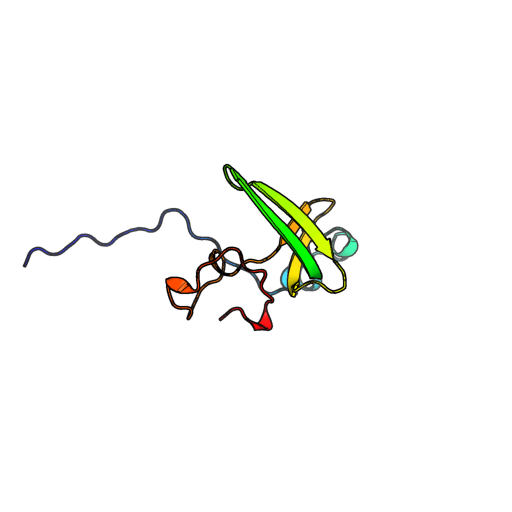 TYR A 1 84 ? 6.612 0.672 15.294 1.00 90.88 84 TYR A CA 1
ATOM 661 C C . TYR A 1 84 ? 6.434 1.764 16.352 1.00 90.88 84 TYR A C 1
ATOM 663 O O . TYR A 1 84 ? 5.324 2.028 16.824 1.00 90.88 84 TYR A O 1
ATOM 671 N N . SER A 1 85 ? 7.534 2.419 16.730 1.00 93.19 85 SER A N 1
ATOM 672 C CA . SER A 1 85 ? 7.462 3.600 17.590 1.00 93.19 85 SER A CA 1
ATOM 673 C C . SER A 1 85 ? 6.858 4.792 16.840 1.00 93.19 85 SER A C 1
ATOM 675 O O . SER A 1 85 ? 6.854 4.850 15.609 1.00 93.19 85 SER A O 1
ATOM 677 N N . ARG A 1 86 ? 6.359 5.788 17.582 1.00 90.31 86 ARG A N 1
ATOM 678 C CA . ARG A 1 86 ? 5.782 7.000 16.981 1.00 90.31 86 ARG A CA 1
ATOM 679 C C . ARG A 1 86 ? 6.786 7.747 16.096 1.00 90.31 86 ARG A C 1
ATOM 681 O O . ARG A 1 86 ? 6.387 8.277 15.062 1.00 90.31 86 ARG A O 1
ATOM 688 N N . ASP A 1 87 ? 8.058 7.761 16.476 1.00 92.88 87 ASP A N 1
ATOM 689 C CA . ASP A 1 87 ? 9.116 8.452 15.729 1.00 92.88 87 ASP A CA 1
ATOM 690 C C . ASP A 1 87 ? 9.412 7.776 14.382 1.00 92.88 87 ASP A C 1
ATOM 692 O O . ASP A 1 87 ? 9.905 8.409 13.451 1.00 92.88 87 ASP A O 1
ATOM 696 N N . GLU A 1 88 ? 9.041 6.504 14.241 1.00 90.06 88 GLU A N 1
ATOM 697 C CA . GLU A 1 88 ? 9.165 5.747 13.000 1.00 90.06 88 GLU A CA 1
ATOM 698 C C . GLU A 1 88 ? 7.931 5.883 12.094 1.00 90.06 88 GLU A C 1
ATOM 700 O O . GLU A 1 88 ? 7.959 5.409 10.964 1.00 90.06 88 GLU A O 1
ATOM 705 N N . MET A 1 89 ? 6.851 6.551 12.515 1.00 90.38 89 MET A N 1
ATOM 706 C CA . MET A 1 89 ? 5.643 6.742 11.696 1.00 90.38 89 MET A CA 1
ATOM 707 C C . MET A 1 89 ? 5.839 7.809 10.605 1.00 90.38 89 MET A C 1
ATOM 709 O O . MET A 1 89 ? 5.259 8.894 10.643 1.00 90.38 89 MET A O 1
ATOM 713 N N . THR A 1 90 ? 6.658 7.494 9.607 1.00 90.69 90 THR A N 1
ATOM 714 C CA . THR A 1 90 ? 7.074 8.402 8.532 1.00 90.69 90 THR A CA 1
ATOM 715 C C . THR A 1 90 ? 6.453 8.034 7.179 1.00 90.69 90 THR A C 1
ATOM 717 O O . THR A 1 90 ? 5.823 6.989 6.992 1.00 90.69 90 THR A O 1
ATOM 720 N N . MET A 1 91 ? 6.660 8.885 6.170 1.00 90.81 91 MET A N 1
ATOM 721 C CA . MET A 1 91 ? 6.337 8.600 4.762 1.00 90.81 91 MET A CA 1
ATOM 722 C C . MET A 1 91 ? 7.395 7.700 4.094 1.00 90.81 91 MET A C 1
ATOM 724 O O . MET A 1 91 ? 7.718 7.871 2.926 1.00 90.81 91 MET A O 1
ATOM 728 N N . THR A 1 92 ? 7.971 6.755 4.834 1.00 92.56 92 THR A N 1
ATOM 729 C CA . THR A 1 92 ? 8.966 5.821 4.296 1.00 92.56 92 THR A CA 1
ATOM 730 C C . THR A 1 92 ? 8.260 4.707 3.515 1.00 92.56 92 THR A C 1
ATOM 732 O O . THR A 1 92 ? 7.291 4.159 4.052 1.00 92.56 92 THR A O 1
ATOM 735 N N . PRO A 1 93 ? 8.707 4.373 2.286 1.00 95.06 93 PRO A N 1
ATOM 736 C CA . PRO A 1 93 ? 8.197 3.221 1.543 1.00 95.06 93 PRO A CA 1
ATOM 737 C C . PRO A 1 93 ? 8.306 1.928 2.359 1.00 95.06 93 PRO A C 1
ATOM 739 O O . PRO A 1 93 ? 9.221 1.792 3.172 1.00 95.06 93 PRO A O 1
ATOM 742 N N . MET A 1 94 ? 7.370 1.002 2.168 1.00 94.94 94 MET A N 1
ATOM 743 C CA . MET A 1 94 ? 7.276 -0.214 2.974 1.00 94.94 94 MET A CA 1
ATOM 744 C C . MET A 1 94 ? 6.840 -1.420 2.137 1.00 94.94 94 MET A C 1
ATOM 746 O O . MET A 1 94 ? 6.002 -1.315 1.239 1.00 94.94 94 MET A O 1
ATOM 750 N N . THR A 1 95 ? 7.404 -2.578 2.454 1.00 96.25 95 THR A N 1
ATOM 751 C CA . THR A 1 95 ? 7.008 -3.891 1.928 1.00 96.25 95 THR A CA 1
ATOM 752 C C . THR A 1 95 ? 6.053 -4.611 2.883 1.00 96.25 95 THR A C 1
ATOM 754 O O . THR A 1 95 ? 6.021 -4.317 4.076 1.00 96.25 95 THR A O 1
ATOM 757 N N . TYR A 1 96 ? 5.297 -5.595 2.392 1.00 95.06 96 TYR A N 1
ATOM 758 C CA . TYR A 1 96 ? 4.484 -6.479 3.237 1.00 95.06 96 TYR A CA 1
ATOM 759 C C . TYR A 1 96 ? 5.334 -7.245 4.260 1.00 95.06 96 TYR A C 1
ATOM 761 O O . TYR A 1 96 ? 4.841 -7.540 5.341 1.00 95.06 96 TYR A O 1
ATOM 769 N N . ASP A 1 97 ? 6.603 -7.523 3.944 1.00 94.31 97 ASP A N 1
ATOM 770 C CA . ASP A 1 97 ? 7.544 -8.203 4.846 1.00 94.31 97 ASP A CA 1
ATOM 771 C C . ASP A 1 97 ? 7.877 -7.355 6.090 1.00 94.31 97 ASP A C 1
ATOM 773 O O . ASP A 1 97 ? 8.244 -7.881 7.141 1.00 94.31 97 ASP A O 1
ATOM 777 N N . GLU A 1 98 ? 7.758 -6.031 5.973 1.00 92.88 98 GLU A N 1
ATOM 778 C CA . GLU A 1 98 ? 7.970 -5.079 7.065 1.00 92.88 98 GLU A CA 1
ATOM 779 C C . GLU A 1 98 ? 6.685 -4.779 7.853 1.00 92.88 98 GLU A C 1
ATOM 781 O O . GLU A 1 98 ? 6.768 -4.289 8.981 1.00 92.88 98 GLU A O 1
ATOM 786 N N . MET A 1 99 ? 5.505 -5.062 7.290 1.00 91.38 99 MET A N 1
ATOM 787 C CA . MET A 1 99 ? 4.226 -4.903 7.988 1.00 91.38 99 MET A CA 1
ATOM 788 C C . MET A 1 99 ? 4.089 -5.955 9.096 1.00 91.38 99 MET A C 1
ATOM 790 O O . MET A 1 99 ? 4.499 -7.103 8.927 1.00 91.38 99 MET A O 1
ATOM 794 N N . ARG A 1 100 ? 3.519 -5.566 10.240 1.00 76.56 100 ARG A N 1
ATOM 795 C CA . ARG A 1 100 ? 3.371 -6.422 11.429 1.00 76.56 100 ARG A CA 1
ATOM 796 C C . ARG A 1 100 ? 1.930 -6.499 11.901 1.00 76.56 100 ARG A C 1
ATOM 798 O O . ARG A 1 100 ? 1.190 -5.517 11.680 1.00 76.56 100 ARG A O 1
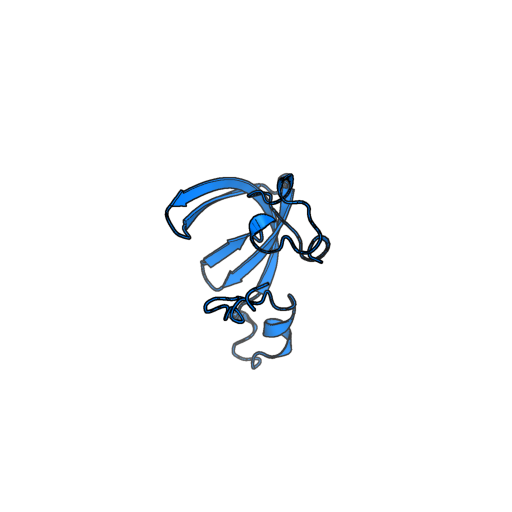#

Sequence (100 aa):
MTELPKIISVDDHVVEPAHVWQTWLPEKFRADGPRVERRGIGAMKHIGGGTYEQSFDPDGQPADCWVFGDLVYIHKRHVAAVGYSRDEMTMTPMTYDEMR

Secondary structure (DSSP, 8-state):
-PPPPPP--S-------TTHHHHHS-HHHHTTS-EEEEEEEEEEEEEETTEEEEEE-TTSEEEEEEEETTEEEE-BGGGS-TT--GGG-SS-B--TTT--